Protein AF-A0A536GN31-F1 (afdb_monomer)

Structure (mmCIF, N/CA/C/O backbone):
data_AF-A0A536GN31-F1
#
_entry.id   AF-A0A536GN31-F1
#
loop_
_atom_site.group_PDB
_atom_site.id
_atom_site.type_symbol
_atom_site.label_atom_id
_atom_site.label_alt_id
_atom_site.label_comp_id
_atom_site.label_asym_id
_atom_site.label_entity_id
_atom_site.label_seq_id
_atom_site.pdbx_PDB_ins_code
_atom_site.Cartn_x
_atom_site.Cartn_y
_atom_site.Cartn_z
_atom_site.occupancy
_atom_site.B_iso_or_equiv
_atom_site.auth_seq_id
_atom_site.auth_comp_id
_atom_site.auth_asym_id
_atom_site.auth_atom_id
_atom_site.pdbx_PDB_model_num
ATOM 1 N N . MET A 1 1 ? 31.745 -7.950 6.097 1.00 35.94 1 MET A N 1
ATOM 2 C CA . MET A 1 1 ? 30.593 -7.393 5.361 1.00 35.94 1 MET A CA 1
ATOM 3 C C . MET A 1 1 ? 29.857 -8.594 4.808 1.00 35.94 1 MET A C 1
ATOM 5 O O . MET A 1 1 ? 30.345 -9.204 3.869 1.00 35.94 1 MET A O 1
ATOM 9 N N . ASP A 1 2 ? 28.820 -9.045 5.506 1.00 33.34 2 ASP A N 1
ATOM 10 C CA . ASP A 1 2 ? 28.104 -10.263 5.139 1.00 33.34 2 ASP A CA 1
ATOM 11 C C . ASP A 1 2 ? 27.404 -10.022 3.797 1.00 33.34 2 ASP A C 1
ATOM 13 O O . ASP A 1 2 ? 26.658 -9.052 3.639 1.00 33.34 2 ASP A O 1
ATOM 17 N N . HIS A 1 3 ? 27.718 -10.835 2.792 1.00 41.88 3 HIS A N 1
ATOM 18 C CA . HIS A 1 3 ? 27.104 -10.718 1.478 1.00 41.88 3 HIS A CA 1
ATOM 19 C C . HIS A 1 3 ? 25.672 -11.228 1.609 1.00 41.88 3 HIS A C 1
ATOM 21 O O . HIS A 1 3 ? 25.418 -12.421 1.449 1.00 41.88 3 HIS A O 1
ATOM 27 N N . HIS A 1 4 ? 24.742 -10.327 1.943 1.00 47.09 4 HIS A N 1
ATOM 28 C CA . HIS A 1 4 ? 23.313 -10.608 1.953 1.00 47.09 4 HIS A CA 1
ATOM 29 C C . HIS A 1 4 ? 22.932 -11.219 0.606 1.00 47.09 4 HIS A C 1
ATOM 31 O O . HIS A 1 4 ? 22.846 -10.542 -0.420 1.00 47.09 4 HIS A O 1
ATOM 37 N N . LYS A 1 5 ? 22.768 -12.541 0.610 1.00 41.22 5 LYS A N 1
ATOM 38 C CA . LYS A 1 5 ? 22.371 -13.314 -0.554 1.00 41.22 5 LYS A CA 1
ATOM 39 C C . LYS A 1 5 ? 21.018 -12.778 -1.001 1.00 41.22 5 LYS A C 1
ATOM 41 O O . LYS A 1 5 ? 20.076 -12.762 -0.209 1.00 41.22 5 LYS A O 1
ATOM 46 N N . GLN A 1 6 ? 20.954 -12.303 -2.244 1.00 43.62 6 GLN A N 1
ATOM 47 C CA . GLN A 1 6 ? 19.738 -11.726 -2.804 1.00 43.62 6 GLN A CA 1
ATOM 48 C C . GLN A 1 6 ? 18.563 -12.695 -2.600 1.00 43.62 6 GLN A C 1
ATOM 50 O O . GLN A 1 6 ? 18.689 -13.880 -2.942 1.00 43.62 6 GLN A O 1
ATOM 55 N N . PRO A 1 7 ? 17.428 -12.237 -2.042 1.00 48.56 7 PRO A N 1
ATOM 56 C CA . PRO A 1 7 ? 16.219 -13.036 -2.067 1.00 48.56 7 PRO A CA 1
ATOM 57 C C . PRO A 1 7 ? 15.841 -13.271 -3.530 1.00 48.56 7 PRO A C 1
ATOM 59 O O . PRO A 1 7 ? 15.949 -12.373 -4.365 1.00 48.56 7 PRO A O 1
ATOM 62 N N . LYS A 1 8 ? 15.437 -14.501 -3.857 1.00 45.41 8 LYS A N 1
ATOM 63 C CA . LYS A 1 8 ? 14.994 -14.816 -5.218 1.00 45.41 8 LYS A CA 1
ATOM 64 C C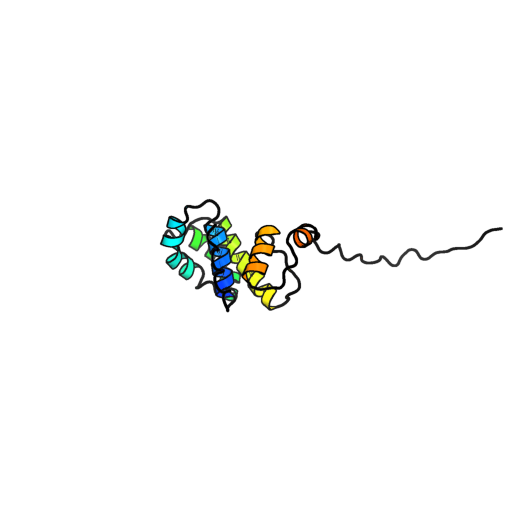 . LYS A 1 8 ? 13.804 -13.910 -5.560 1.00 45.41 8 LYS A C 1
ATOM 66 O O . LYS A 1 8 ? 12.896 -13.819 -4.729 1.00 45.41 8 LYS A O 1
ATOM 71 N N . PRO A 1 9 ? 13.787 -13.275 -6.745 1.00 51.66 9 PRO A N 1
ATOM 72 C CA . PRO A 1 9 ? 12.682 -12.415 -7.135 1.00 51.66 9 PRO A CA 1
ATOM 73 C C . PRO A 1 9 ? 11.367 -13.208 -7.091 1.00 51.66 9 PRO A C 1
ATOM 75 O O . PRO A 1 9 ? 11.343 -14.377 -7.507 1.00 51.66 9 PRO A O 1
ATOM 78 N N . PRO A 1 10 ? 10.276 -12.615 -6.574 1.00 63.25 10 PRO A N 1
ATOM 79 C CA . PRO A 1 10 ? 8.961 -13.226 -6.646 1.00 63.25 10 PRO A CA 1
ATOM 80 C C . PRO A 1 10 ? 8.602 -13.557 -8.093 1.00 63.25 10 PRO A C 1
ATOM 82 O O . PRO A 1 10 ? 8.822 -12.765 -8.997 1.00 63.25 10 PRO A O 1
ATOM 85 N N . ARG A 1 11 ? 8.023 -14.734 -8.328 1.00 57.59 11 ARG A N 1
ATOM 86 C CA . ARG A 1 11 ? 7.637 -15.156 -9.687 1.00 57.59 11 ARG A CA 1
ATOM 87 C C . ARG A 1 11 ? 6.310 -14.552 -10.157 1.00 57.59 11 ARG A C 1
ATOM 89 O O . ARG A 1 11 ? 5.935 -14.752 -11.304 1.00 57.59 11 ARG A O 1
ATOM 96 N N . GLN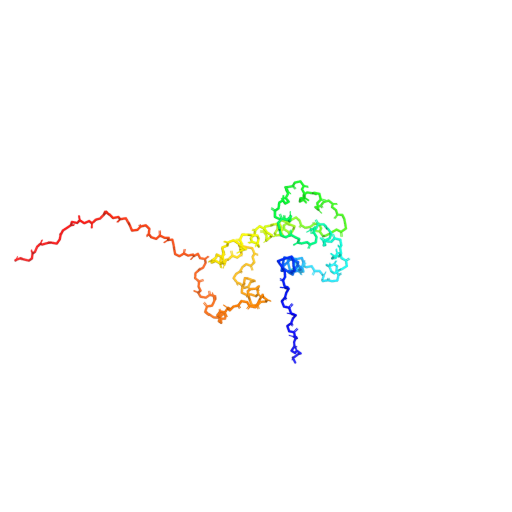 A 1 12 ? 5.578 -13.888 -9.263 1.00 71.12 12 GLN A N 1
ATOM 97 C CA . GLN A 1 12 ? 4.209 -13.424 -9.479 1.00 71.12 12 GLN A CA 1
ATOM 98 C C . GLN A 1 12 ? 4.064 -11.975 -9.010 1.00 71.12 12 GLN A C 1
ATOM 100 O O . GLN A 1 12 ? 4.710 -11.565 -8.042 1.00 71.12 12 GLN A O 1
ATOM 105 N N . LEU A 1 13 ? 3.184 -11.217 -9.672 1.00 76.12 13 LEU A N 1
ATOM 106 C CA . LEU A 1 13 ? 2.942 -9.799 -9.385 1.00 76.12 13 LEU A CA 1
ATOM 107 C C . LEU A 1 13 ? 2.531 -9.545 -7.927 1.00 76.12 13 LEU A C 1
ATOM 109 O O . LEU A 1 13 ? 2.957 -8.549 -7.342 1.00 76.12 13 LEU A O 1
ATOM 113 N N . ALA A 1 14 ? 1.791 -10.477 -7.318 1.00 81.38 14 ALA A N 1
ATOM 114 C CA . ALA A 1 14 ? 1.400 -10.394 -5.915 1.00 81.38 14 ALA A CA 1
ATOM 115 C C . ALA A 1 14 ? 2.607 -10.312 -4.967 1.00 81.38 14 ALA A C 1
ATOM 117 O O . ALA A 1 14 ? 2.667 -9.446 -4.095 1.00 81.38 14 ALA A O 1
ATOM 118 N N . GLY A 1 15 ? 3.640 -11.128 -5.197 1.00 80.62 15 GLY A N 1
ATOM 119 C CA . GLY A 1 15 ? 4.842 -11.105 -4.362 1.00 80.62 15 GLY A CA 1
ATOM 120 C C . GLY A 1 15 ? 5.668 -9.822 -4.521 1.00 80.62 15 GLY A C 1
ATOM 121 O O . GLY A 1 15 ? 6.320 -9.378 -3.571 1.00 80.62 15 GLY A O 1
ATOM 122 N N . TYR A 1 16 ? 5.613 -9.178 -5.691 1.00 81.75 16 TYR A N 1
ATOM 123 C CA . TYR A 1 16 ? 6.217 -7.858 -5.884 1.00 81.75 16 TYR A CA 1
ATOM 124 C C . TYR A 1 16 ? 5.466 -6.773 -5.113 1.00 81.75 16 TYR A C 1
ATOM 126 O O . TYR A 1 16 ? 6.098 -5.964 -4.428 1.00 81.75 16 TYR A O 1
ATOM 134 N N . LEU A 1 17 ? 4.132 -6.772 -5.184 1.00 87.38 17 LEU A N 1
ATOM 135 C CA . LEU A 1 17 ? 3.308 -5.829 -4.431 1.00 87.38 17 LEU A CA 1
ATOM 136 C C . LEU A 1 17 ? 3.490 -6.009 -2.919 1.00 87.38 17 LEU A C 1
ATOM 138 O O . LEU A 1 17 ? 3.660 -5.019 -2.204 1.00 87.38 17 LEU A O 1
ATOM 142 N N . GLU A 1 18 ? 3.539 -7.253 -2.443 1.00 92.69 18 GLU A N 1
ATOM 143 C CA . GLU A 1 18 ? 3.827 -7.579 -1.046 1.00 92.69 18 GLU A CA 1
ATOM 144 C C . GLU A 1 18 ? 5.188 -7.011 -0.606 1.00 92.69 18 GLU A C 1
ATOM 146 O O . GLU A 1 18 ? 5.282 -6.320 0.412 1.00 92.69 18 GLU A O 1
ATOM 151 N N . SER A 1 19 ? 6.237 -7.231 -1.405 1.00 85.75 19 SER A N 1
ATOM 152 C CA . SER A 1 19 ? 7.594 -6.758 -1.103 1.00 85.75 19 SER A CA 1
ATOM 153 C C . SER A 1 19 ? 7.677 -5.230 -1.043 1.00 85.75 19 SER A C 1
ATOM 155 O O . SER A 1 19 ? 8.229 -4.676 -0.090 1.00 85.75 19 SER A O 1
ATOM 157 N N . MET A 1 20 ? 7.078 -4.534 -2.017 1.00 86.12 20 MET A N 1
ATOM 158 C CA . MET A 1 20 ? 7.001 -3.067 -2.015 1.00 86.12 20 MET A CA 1
ATOM 159 C C . MET A 1 20 ? 6.255 -2.551 -0.789 1.00 86.12 20 MET A C 1
ATOM 161 O O . MET A 1 20 ? 6.718 -1.632 -0.111 1.00 86.12 20 MET A O 1
ATOM 165 N N . THR A 1 21 ? 5.120 -3.171 -0.471 1.00 91.50 21 THR A N 1
ATOM 166 C CA . THR A 1 21 ? 4.307 -2.788 0.683 1.00 91.50 21 THR A CA 1
ATOM 167 C C . THR A 1 21 ? 5.094 -2.946 1.977 1.00 91.50 21 THR A C 1
ATOM 169 O O . THR A 1 21 ? 5.056 -2.073 2.844 1.00 91.50 21 THR A O 1
ATOM 172 N N . ARG A 1 22 ? 5.892 -4.008 2.104 1.00 91.25 22 ARG A N 1
ATOM 173 C CA . ARG A 1 22 ? 6.700 -4.251 3.304 1.00 91.25 22 ARG A CA 1
ATOM 174 C C . ARG A 1 22 ? 7.735 -3.151 3.527 1.00 91.25 22 ARG A C 1
ATOM 176 O O . ARG A 1 22 ? 7.919 -2.714 4.665 1.00 91.25 22 ARG A O 1
ATOM 183 N N . VAL A 1 23 ? 8.343 -2.638 2.456 1.00 87.25 23 VAL A N 1
ATOM 184 C CA . VAL A 1 23 ? 9.249 -1.475 2.508 1.00 87.25 23 VAL A CA 1
ATOM 185 C C . VAL A 1 23 ? 8.492 -0.205 2.907 1.00 87.25 23 VAL A C 1
ATOM 187 O O . VAL A 1 23 ? 8.940 0.522 3.795 1.00 87.25 23 VAL A O 1
ATOM 190 N N . VAL A 1 24 ? 7.312 0.034 2.323 1.00 89.69 24 VAL A N 1
ATOM 191 C CA . VAL A 1 24 ? 6.449 1.182 2.663 1.00 89.69 24 VAL A CA 1
ATOM 192 C C . VAL A 1 24 ? 6.065 1.170 4.146 1.00 89.69 24 VAL A C 1
ATOM 194 O O . VAL A 1 24 ? 6.144 2.199 4.817 1.00 89.69 24 VAL A O 1
ATOM 197 N N . PHE A 1 25 ? 5.687 0.021 4.707 1.00 88.69 25 PHE A N 1
ATOM 198 C CA . PHE A 1 25 ? 5.354 -0.065 6.129 1.00 88.69 25 PHE A CA 1
ATOM 199 C C . PHE A 1 25 ? 6.586 0.022 7.028 1.00 88.69 25 PHE A C 1
ATOM 201 O O . PHE A 1 25 ? 6.517 0.702 8.048 1.00 88.69 25 PHE A O 1
ATOM 208 N N . SER A 1 26 ? 7.724 -0.538 6.622 1.00 85.94 26 SER A N 1
ATOM 209 C CA . SER A 1 26 ? 8.965 -0.491 7.408 1.00 85.94 26 SER A CA 1
ATOM 210 C C . SER A 1 26 ? 9.634 0.889 7.439 1.00 85.94 26 SER A C 1
ATOM 212 O O . SER A 1 26 ? 10.438 1.152 8.332 1.00 85.94 26 SER A O 1
ATOM 214 N N . SER A 1 27 ? 9.297 1.805 6.524 1.00 85.62 27 SER A N 1
ATOM 215 C CA . SER A 1 27 ? 9.853 3.164 6.542 1.00 85.62 27 SER A CA 1
ATOM 216 C C . SER A 1 27 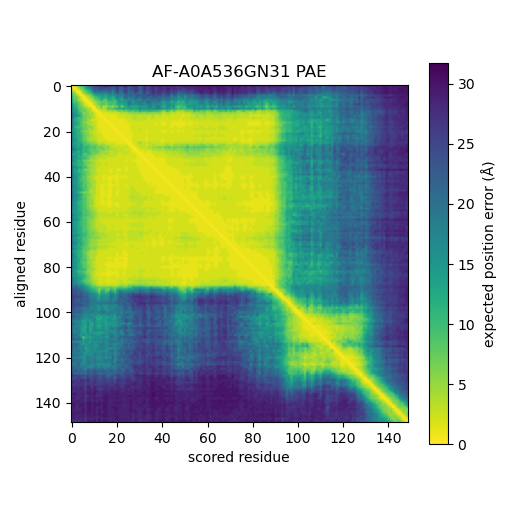? 9.374 3.948 7.774 1.00 85.62 27 SER A C 1
ATOM 218 O O . SER A 1 27 ? 8.200 4.290 7.919 1.00 85.62 27 SER A O 1
ATOM 220 N N . GLY A 1 28 ? 10.278 4.203 8.719 1.00 82.19 28 GLY A N 1
ATOM 221 C CA . GLY A 1 28 ? 9.960 4.955 9.938 1.00 82.19 28 GLY A CA 1
ATOM 222 C C . GLY A 1 28 ? 9.085 4.211 10.958 1.00 82.19 28 GLY A C 1
ATOM 223 O O . GLY A 1 28 ? 8.528 4.857 11.840 1.00 82.19 28 GLY A O 1
ATOM 224 N N . LEU A 1 29 ? 8.953 2.880 10.865 1.00 84.25 29 LEU A N 1
ATOM 225 C CA . LEU A 1 29 ? 8.311 2.046 11.892 1.00 84.25 29 LEU A CA 1
ATOM 226 C C . LEU A 1 29 ? 9.267 0.962 12.397 1.00 84.25 29 LEU A C 1
ATOM 228 O O . LEU A 1 29 ? 10.182 0.534 11.698 1.00 84.25 29 LEU A O 1
ATOM 232 N N . ASN A 1 30 ? 9.031 0.483 13.620 1.00 89.44 30 ASN A N 1
ATOM 233 C CA . ASN A 1 30 ? 9.775 -0.648 14.166 1.00 89.44 30 ASN A CA 1
ATOM 234 C C . ASN A 1 30 ? 9.439 -1.924 13.381 1.00 89.44 30 ASN A C 1
ATOM 236 O O . ASN A 1 30 ? 8.291 -2.374 13.381 1.00 89.44 30 ASN A O 1
ATOM 240 N N . TRP A 1 31 ? 10.454 -2.529 12.763 1.00 86.06 31 TRP A N 1
ATOM 241 C CA . TRP A 1 31 ? 10.313 -3.726 11.934 1.00 86.06 31 TRP A CA 1
ATOM 242 C C . TRP A 1 31 ? 9.600 -4.880 12.656 1.00 86.06 31 TRP A C 1
ATOM 244 O O . TRP A 1 31 ? 8.788 -5.564 12.044 1.00 86.06 31 TRP A O 1
ATOM 254 N N . ARG A 1 32 ? 9.805 -5.059 13.972 1.00 90.19 32 ARG A N 1
ATOM 255 C CA . ARG A 1 32 ? 9.142 -6.128 14.745 1.00 90.19 32 ARG A CA 1
ATOM 256 C C . ARG A 1 32 ? 7.629 -5.952 14.794 1.00 90.19 32 ARG A C 1
ATOM 258 O O . ARG A 1 32 ? 6.896 -6.932 14.748 1.00 90.19 32 ARG A O 1
ATOM 265 N N . VAL A 1 33 ? 7.165 -4.704 14.871 1.00 91.50 33 VAL A N 1
ATOM 266 C CA . VAL A 1 33 ? 5.732 -4.379 14.868 1.00 91.50 33 VAL A CA 1
ATOM 267 C C . VAL A 1 33 ? 5.127 -4.669 13.497 1.00 91.50 33 VAL A C 1
ATOM 269 O O . VAL A 1 33 ? 4.020 -5.198 13.416 1.00 91.50 33 VAL A O 1
ATOM 272 N N . VAL A 1 34 ? 5.862 -4.351 12.427 1.00 89.56 34 VAL A N 1
ATOM 273 C CA . VAL A 1 34 ? 5.441 -4.639 11.050 1.00 89.56 34 VAL A CA 1
ATOM 274 C C . VAL A 1 34 ? 5.328 -6.145 10.827 1.00 89.56 34 VAL A C 1
ATOM 276 O O . VAL A 1 34 ? 4.279 -6.601 10.381 1.00 89.56 34 VAL A O 1
ATOM 279 N N . GLU A 1 35 ? 6.347 -6.920 11.205 1.00 89.75 35 GLU A N 1
ATOM 280 C CA . GLU A 1 35 ? 6.336 -8.382 11.067 1.00 89.75 35 GLU A CA 1
ATOM 281 C C . GLU A 1 35 ? 5.207 -9.032 11.874 1.00 89.75 35 GLU A C 1
ATOM 283 O O . GLU A 1 35 ? 4.486 -9.875 11.345 1.00 89.75 35 GLU A O 1
ATOM 288 N N . ALA A 1 36 ? 4.992 -8.602 13.122 1.00 94.31 36 ALA A N 1
ATOM 289 C CA . ALA A 1 36 ? 3.935 -9.148 13.975 1.00 94.31 36 ALA A CA 1
ATOM 290 C C . ALA A 1 36 ? 2.526 -8.935 13.394 1.00 94.31 36 ALA A C 1
ATOM 292 O O . ALA A 1 36 ? 1.653 -9.785 13.550 1.00 94.31 36 ALA A O 1
ATOM 293 N N . LYS A 1 37 ? 2.301 -7.810 12.704 1.00 95.31 37 LYS A N 1
ATOM 294 C CA . LYS A 1 37 ? 1.021 -7.491 12.052 1.00 95.31 37 LYS A CA 1
ATOM 295 C C . LYS A 1 37 ? 0.928 -8.004 10.614 1.00 95.31 37 LYS A C 1
ATOM 297 O O . LYS A 1 37 ? -0.145 -7.926 10.019 1.00 95.31 37 LYS A O 1
ATOM 302 N N . TRP A 1 38 ? 2.017 -8.522 10.045 1.00 96.06 38 TRP A N 1
ATOM 303 C CA . TRP A 1 38 ? 2.089 -8.864 8.626 1.00 96.06 38 TRP A CA 1
ATOM 304 C C . TRP A 1 38 ? 1.042 -9.885 8.162 1.00 96.06 38 TRP A C 1
ATOM 306 O O . TRP A 1 38 ? 0.470 -9.662 7.097 1.00 96.06 38 TRP A O 1
ATOM 316 N N . PRO A 1 39 ? 0.711 -10.948 8.927 1.00 96.88 39 PRO A N 1
ATOM 317 C CA . PRO A 1 39 ? -0.353 -11.873 8.532 1.00 96.88 39 PRO A CA 1
ATOM 318 C C . PRO A 1 39 ? -1.702 -11.168 8.332 1.00 96.88 39 PRO A C 1
ATOM 320 O O . PRO A 1 39 ? -2.333 -11.329 7.293 1.00 96.88 39 PRO A O 1
ATOM 323 N N . ALA A 1 40 ? -2.085 -10.290 9.265 1.00 97.00 40 ALA A N 1
ATOM 324 C CA . ALA A 1 40 ? -3.319 -9.515 9.156 1.00 97.00 40 ALA A CA 1
ATOM 325 C C . ALA A 1 40 ? -3.268 -8.481 8.020 1.00 97.00 40 ALA A C 1
ATOM 327 O O . ALA A 1 40 ? -4.274 -8.241 7.359 1.00 97.00 40 ALA A O 1
ATOM 328 N N . ILE A 1 41 ? -2.102 -7.871 7.775 1.00 96.56 41 ILE A N 1
ATOM 329 C CA . ILE A 1 41 ? -1.897 -6.958 6.640 1.00 96.56 41 ILE A CA 1
ATOM 330 C C . ILE A 1 41 ? -2.077 -7.710 5.315 1.00 96.56 41 ILE A C 1
ATOM 332 O O . ILE A 1 41 ? -2.753 -7.204 4.425 1.00 96.56 41 ILE A O 1
ATOM 336 N N . ARG A 1 42 ? -1.525 -8.922 5.189 1.00 96.69 42 ARG A N 1
ATOM 337 C CA . ARG A 1 42 ? -1.674 -9.751 3.987 1.00 96.69 42 ARG A CA 1
ATOM 338 C C . ARG A 1 42 ? -3.141 -10.067 3.699 1.00 96.69 42 ARG A C 1
ATOM 340 O O . ARG A 1 42 ? -3.596 -9.843 2.582 1.00 96.69 42 ARG A O 1
ATOM 347 N N . GLU A 1 43 ? -3.894 -10.491 4.713 1.00 96.62 43 GLU A N 1
ATOM 348 C CA . GLU A 1 43 ? -5.338 -10.729 4.585 1.00 96.62 43 GLU A CA 1
ATOM 349 C C . GLU A 1 43 ? -6.101 -9.448 4.209 1.00 96.62 43 GLU A C 1
ATOM 351 O O . GLU A 1 43 ? -6.943 -9.450 3.309 1.00 96.62 43 GLU A O 1
ATOM 356 N N . ALA A 1 44 ? -5.786 -8.329 4.868 1.00 96.75 44 ALA A N 1
ATOM 357 C CA . ALA A 1 44 ? -6.416 -7.034 4.626 1.00 96.75 44 ALA A CA 1
ATOM 358 C C . ALA A 1 44 ? -6.216 -6.524 3.190 1.00 96.75 44 ALA A C 1
ATOM 360 O O . ALA A 1 44 ? -7.125 -5.909 2.629 1.00 96.75 44 ALA A O 1
ATOM 361 N N . PHE A 1 45 ? -5.055 -6.812 2.598 1.00 97.19 45 PHE A N 1
ATOM 362 C CA . PHE A 1 45 ? -4.725 -6.516 1.204 1.00 97.19 45 PHE A CA 1
ATOM 363 C C . PHE A 1 45 ? -4.966 -7.701 0.265 1.00 97.19 45 PHE A C 1
ATOM 365 O O . PHE A 1 45 ? -4.397 -7.737 -0.822 1.00 97.19 45 PHE A O 1
ATOM 37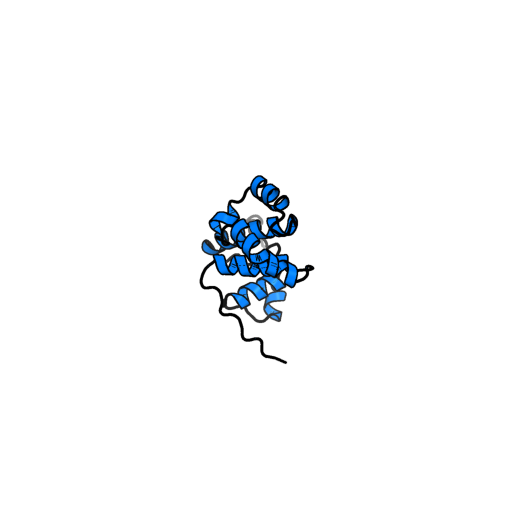2 N N . LEU A 1 46 ? -5.845 -8.639 0.632 1.00 96.38 46 LEU A N 1
ATOM 373 C CA . LEU A 1 46 ? -6.353 -9.661 -0.284 1.00 96.38 46 LEU A CA 1
ATOM 374 C C . LEU A 1 46 ? -5.236 -10.520 -0.904 1.00 96.38 46 LEU A C 1
ATOM 376 O O . LEU A 1 46 ? -5.233 -10.748 -2.116 1.00 96.38 46 LEU A O 1
ATOM 380 N N . ASP A 1 47 ? -4.277 -10.930 -0.069 1.00 95.31 47 ASP A N 1
ATOM 381 C CA . ASP A 1 47 ? -3.059 -11.662 -0.449 1.00 95.31 47 ASP A CA 1
ATOM 382 C C . ASP A 1 47 ? -2.173 -10.917 -1.457 1.00 95.31 47 ASP A C 1
ATOM 384 O O . ASP A 1 47 ? -1.355 -11.510 -2.154 1.00 95.31 47 ASP A O 1
ATOM 388 N N . PHE A 1 48 ? -2.314 -9.591 -1.506 1.00 94.88 48 PHE A N 1
ATOM 389 C CA . PHE A 1 48 ? -1.617 -8.703 -2.430 1.00 94.88 48 PHE A CA 1
ATOM 390 C C . PHE A 1 48 ? -1.890 -8.988 -3.909 1.00 94.88 48 PHE A C 1
ATOM 392 O O . PHE A 1 48 ? -1.091 -8.608 -4.759 1.00 94.88 48 PHE A O 1
ATOM 399 N N . GLU A 1 49 ? -3.042 -9.575 -4.240 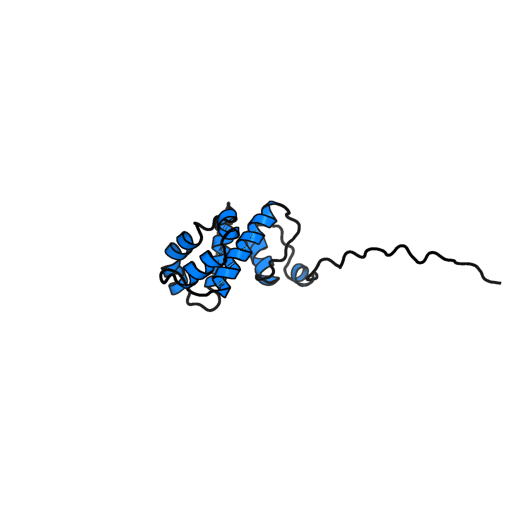1.00 93.94 49 GLU A N 1
ATOM 400 C CA . GLU A 1 49 ? -3.490 -9.719 -5.627 1.00 93.94 49 GLU A CA 1
ATOM 401 C C . GLU A 1 49 ? -3.683 -8.334 -6.279 1.00 93.94 49 GLU A C 1
ATOM 403 O O . GLU A 1 49 ? -4.641 -7.625 -5.932 1.00 93.94 49 GLU A O 1
ATOM 408 N N . PRO A 1 50 ? -2.806 -7.903 -7.211 1.00 89.69 50 PRO A N 1
ATOM 409 C CA . PRO A 1 50 ? -2.732 -6.505 -7.636 1.00 89.69 50 PRO A CA 1
ATOM 410 C C . PRO A 1 50 ? -4.032 -5.985 -8.235 1.00 89.69 50 PRO A C 1
ATOM 412 O O . PRO A 1 50 ? -4.453 -4.875 -7.928 1.00 89.69 50 PRO A O 1
ATOM 415 N N . GLU A 1 51 ? -4.722 -6.793 -9.035 1.00 91.62 51 GLU A N 1
ATOM 416 C CA . GLU A 1 51 ? -6.005 -6.451 -9.639 1.00 91.62 51 GLU A CA 1
ATOM 417 C C . GLU A 1 51 ? -7.076 -6.195 -8.580 1.00 91.62 51 GLU A C 1
ATOM 419 O O . GLU A 1 51 ? -7.917 -5.311 -8.751 1.00 91.62 51 GLU A O 1
ATOM 424 N N . ARG A 1 52 ? -7.068 -6.969 -7.490 1.00 96.38 52 ARG A N 1
ATOM 425 C CA . ARG A 1 52 ? -8.032 -6.825 -6.393 1.00 96.38 52 ARG A CA 1
ATOM 426 C C . ARG A 1 52 ? -7.704 -5.595 -5.559 1.00 96.38 52 ARG A C 1
ATOM 428 O O . ARG A 1 52 ? -8.592 -4.781 -5.320 1.00 96.38 52 ARG A O 1
ATOM 435 N N . VAL A 1 53 ? -6.435 -5.424 -5.193 1.00 96.62 53 VAL A N 1
ATOM 436 C CA . VAL A 1 53 ? -5.967 -4.275 -4.406 1.00 96.62 53 VAL A CA 1
ATOM 437 C C . VAL A 1 53 ? -6.149 -2.964 -5.178 1.00 96.62 53 VAL A C 1
ATOM 439 O O . VAL A 1 53 ? -6.613 -1.975 -4.619 1.00 96.62 53 VAL A O 1
ATOM 442 N N . ALA A 1 54 ? -5.894 -2.954 -6.487 1.00 94.94 54 ALA A N 1
ATOM 443 C CA . ALA A 1 54 ? -6.076 -1.783 -7.346 1.00 94.94 54 ALA A CA 1
ATOM 444 C C . ALA A 1 54 ? -7.534 -1.293 -7.422 1.00 94.94 54 ALA A C 1
ATOM 446 O O . ALA A 1 54 ? -7.771 -0.122 -7.734 1.00 94.94 54 ALA A O 1
ATOM 447 N N . ARG A 1 55 ? -8.506 -2.176 -7.155 1.00 96.81 55 ARG A N 1
ATOM 448 C CA . ARG A 1 55 ? -9.944 -1.867 -7.146 1.00 96.81 55 ARG A CA 1
ATOM 449 C C . ARG A 1 55 ? -10.468 -1.397 -5.790 1.00 96.81 55 ARG A C 1
ATOM 451 O O . ARG A 1 55 ? -11.644 -1.051 -5.714 1.00 96.81 55 ARG A O 1
ATOM 458 N N . MET A 1 56 ? -9.637 -1.370 -4.749 1.00 97.69 56 MET A N 1
ATOM 459 C CA . MET A 1 56 ? -10.058 -0.890 -3.434 1.00 97.69 56 MET A CA 1
ATOM 460 C C . MET A 1 56 ? -10.545 0.559 -3.512 1.00 97.69 56 MET A C 1
ATOM 462 O O . MET A 1 56 ? -9.912 1.429 -4.121 1.00 97.69 56 MET A O 1
ATOM 466 N N . SER A 1 57 ? -11.703 0.789 -2.907 1.00 97.00 57 SER A N 1
ATOM 467 C CA . SER A 1 57 ? -12.384 2.077 -2.855 1.00 97.00 57 SER A CA 1
ATOM 468 C C . SER A 1 57 ? -11.909 2.921 -1.667 1.00 97.00 57 SER A C 1
ATOM 470 O O . SER A 1 57 ? -11.197 2.438 -0.788 1.00 97.00 57 SER A O 1
ATOM 472 N N . ALA A 1 58 ? -12.351 4.179 -1.599 1.00 95.50 58 ALA A N 1
ATOM 473 C CA . ALA A 1 58 ? -12.142 5.011 -0.411 1.00 95.50 58 ALA A CA 1
ATOM 474 C C . ALA A 1 58 ? -12.739 4.363 0.854 1.00 95.50 58 ALA A C 1
ATOM 476 O O . ALA A 1 58 ? -12.097 4.349 1.897 1.00 95.50 58 ALA A O 1
ATOM 477 N N . SER A 1 59 ? -13.905 3.716 0.736 1.00 97.12 59 SER A N 1
ATOM 478 C CA . SER A 1 59 ? -14.534 3.011 1.859 1.00 97.12 59 SER A CA 1
ATOM 479 C C . SER A 1 59 ? -13.705 1.816 2.344 1.00 97.12 59 SER A C 1
ATOM 481 O O . SER A 1 59 ? -13.649 1.552 3.545 1.00 97.12 59 SER A O 1
ATOM 483 N N . ASP A 1 60 ? -13.007 1.118 1.442 1.00 97.38 60 ASP A N 1
ATOM 484 C CA . ASP A 1 60 ? -12.080 0.052 1.835 1.00 97.38 60 ASP A CA 1
ATOM 485 C C . ASP A 1 60 ? -10.879 0.603 2.605 1.00 97.38 60 ASP A C 1
ATOM 487 O O . ASP A 1 60 ? -10.447 -0.001 3.586 1.00 97.38 60 ASP A O 1
ATOM 491 N N . ILE A 1 61 ? -10.360 1.758 2.181 1.00 96.62 61 ILE A N 1
ATOM 492 C CA . ILE A 1 61 ? -9.254 2.446 2.854 1.00 96.62 61 ILE A CA 1
ATOM 493 C C . ILE A 1 61 ? -9.689 2.887 4.254 1.00 96.62 61 ILE A C 1
ATOM 495 O O . ILE A 1 61 ? -8.978 2.597 5.215 1.00 96.62 61 ILE A O 1
ATOM 499 N N . ASP A 1 62 ? -10.874 3.484 4.393 1.00 96.69 62 ASP A N 1
ATOM 500 C CA . ASP A 1 62 ? -11.438 3.887 5.688 1.00 96.69 62 ASP A CA 1
ATOM 501 C C . ASP A 1 62 ? -11.649 2.683 6.614 1.00 96.69 62 ASP A C 1
ATOM 503 O O . ASP A 1 62 ? -11.293 2.716 7.796 1.00 96.69 62 ASP A O 1
ATOM 507 N N . ARG A 1 63 ? -12.157 1.569 6.072 1.00 96.88 63 ARG A N 1
ATOM 508 C CA . ARG A 1 63 ? -12.309 0.313 6.818 1.00 96.88 63 ARG A CA 1
ATOM 509 C C . ARG A 1 63 ? -10.964 -0.196 7.335 1.00 96.88 63 ARG A C 1
ATOM 511 O O . ARG A 1 63 ? -10.873 -0.590 8.497 1.00 96.88 63 ARG A O 1
ATOM 518 N N . LEU A 1 64 ? -9.917 -0.173 6.509 1.00 96.44 64 LEU A N 1
ATOM 519 C CA . LEU A 1 64 ? -8.569 -0.564 6.935 1.00 96.44 64 LEU A CA 1
ATOM 520 C C . LEU A 1 64 ? -7.955 0.422 7.930 1.00 96.44 64 LEU A C 1
ATOM 522 O O . LEU A 1 64 ? -7.246 0.006 8.845 1.00 96.44 64 LEU A O 1
ATOM 526 N N . ALA A 1 65 ? -8.248 1.713 7.795 1.00 95.94 65 ALA A N 1
ATOM 527 C CA . ALA A 1 65 ? -7.830 2.731 8.749 1.00 95.94 65 ALA A CA 1
ATOM 528 C C . ALA A 1 65 ? -8.466 2.521 10.134 1.00 95.94 65 ALA A C 1
ATOM 530 O O . ALA A 1 65 ? -7.862 2.888 11.141 1.00 95.94 65 ALA A O 1
ATOM 531 N N . GLY A 1 66 ? -9.648 1.899 10.198 1.00 96.12 66 GLY A N 1
ATOM 532 C CA . GLY A 1 66 ? -10.310 1.494 11.440 1.00 96.12 66 GLY A CA 1
ATOM 533 C C . GLY A 1 66 ? -9.851 0.146 12.012 1.00 96.12 66 GLY A C 1
ATOM 534 O O 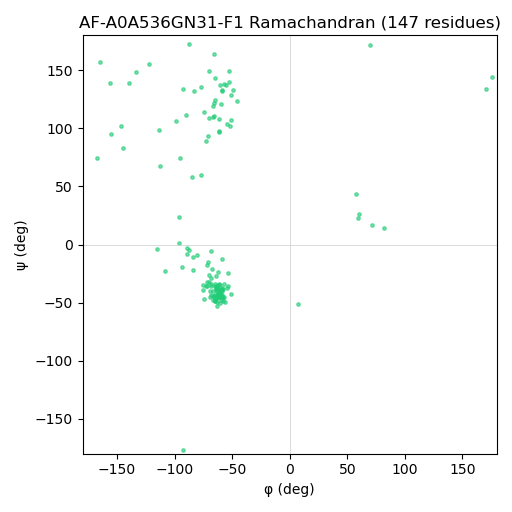. GLY A 1 66 ? -9.988 -0.076 13.216 1.00 96.12 66 GLY A O 1
ATOM 535 N N . ASP A 1 67 ? -9.281 -0.746 11.198 1.00 96.38 67 ASP A N 1
ATOM 536 C CA . ASP A 1 67 ? -8.926 -2.108 11.614 1.00 96.38 67 ASP A CA 1
ATOM 537 C C . ASP A 1 67 ? -7.677 -2.118 12.521 1.00 96.38 67 ASP A C 1
ATOM 539 O O . ASP A 1 67 ? -6.557 -1.793 12.120 1.00 96.38 67 ASP A O 1
ATOM 543 N N . SER A 1 68 ? -7.858 -2.511 13.783 1.00 95.62 68 SER A N 1
ATOM 544 C CA . SER A 1 68 ? -6.781 -2.564 14.779 1.00 95.62 68 SER A CA 1
ATOM 545 C C . SER A 1 68 ? -5.775 -3.691 14.532 1.00 95.62 68 SER A C 1
ATOM 547 O O . SER A 1 68 ? -4.671 -3.656 15.091 1.00 95.62 68 SER A O 1
ATOM 549 N N . ARG A 1 69 ? -6.109 -4.673 13.686 1.00 95.75 69 ARG A N 1
ATOM 550 C CA . ARG A 1 69 ? -5.222 -5.789 13.335 1.00 95.75 69 ARG A CA 1
ATOM 551 C C . ARG A 1 69 ? -4.083 -5.320 12.430 1.00 95.75 69 ARG A C 1
ATOM 553 O O . ARG A 1 69 ? -2.954 -5.777 12.606 1.00 95.75 69 ARG A O 1
ATOM 560 N N . VAL A 1 70 ? -4.318 -4.321 11.576 1.00 95.56 70 VAL A N 1
ATOM 561 C CA . VAL A 1 70 ? -3.302 -3.739 10.680 1.00 95.56 70 VAL A CA 1
ATOM 562 C C . VAL A 1 70 ? -2.599 -2.524 11.299 1.00 95.56 70 VAL A C 1
ATOM 564 O O . VAL A 1 70 ? -2.789 -2.185 12.473 1.00 95.56 70 VAL A O 1
ATOM 567 N N . ILE A 1 71 ? -1.709 -1.893 10.531 1.00 93.75 71 ILE A N 1
ATOM 568 C CA . ILE A 1 71 ? -1.103 -0.604 10.873 1.00 93.75 71 ILE A CA 1
ATOM 569 C C . ILE A 1 71 ? -1.988 0.498 10.283 1.00 93.75 71 ILE A C 1
ATOM 571 O O . ILE A 1 71 ? -2.042 0.668 9.068 1.00 93.75 71 ILE A O 1
ATOM 575 N N . ARG A 1 72 ? -2.652 1.266 11.154 1.00 95.88 72 ARG A N 1
ATOM 576 C CA . ARG A 1 72 ? -3.619 2.325 10.809 1.00 95.88 72 ARG A CA 1
ATOM 577 C C . ARG A 1 72 ? -2.934 3.611 10.325 1.00 95.88 72 ARG A C 1
ATOM 579 O O . ARG A 1 72 ? -3.041 4.664 10.946 1.00 95.88 72 ARG A O 1
ATOM 586 N N . ASN A 1 73 ? -2.161 3.507 9.248 1.00 95.00 73 ASN A N 1
ATOM 587 C CA . ASN A 1 73 ? -1.486 4.631 8.604 1.00 95.00 73 ASN A CA 1
ATOM 588 C C . ASN A 1 73 ? -2.087 4.838 7.209 1.00 95.00 73 ASN A C 1
ATOM 590 O O . ASN A 1 73 ? -1.718 4.137 6.267 1.00 95.00 73 ASN A O 1
ATOM 594 N N . VAL A 1 74 ? -3.016 5.791 7.101 1.00 95.81 74 VAL A N 1
ATOM 595 C CA . VAL A 1 74 ? -3.779 6.056 5.869 1.00 95.81 74 VAL A CA 1
ATOM 596 C C . VAL A 1 74 ? -2.867 6.339 4.668 1.00 95.81 74 VAL A C 1
ATOM 598 O O . VAL A 1 74 ? -3.003 5.616 3.682 1.00 95.81 74 VAL A O 1
ATOM 601 N N . PRO A 1 75 ? -1.861 7.239 4.745 1.00 95.38 75 PRO A N 1
ATOM 602 C CA . PRO A 1 75 ? -0.947 7.466 3.622 1.00 95.38 75 PRO A CA 1
ATOM 603 C C . PRO A 1 75 ? -0.258 6.196 3.099 1.00 95.38 75 PRO A C 1
ATOM 605 O O . PRO A 1 75 ? -0.064 6.037 1.895 1.00 95.38 75 PRO A O 1
ATOM 608 N N . LYS A 1 76 ? 0.111 5.262 3.985 1.00 93.75 76 LYS A N 1
ATOM 609 C CA . LYS A 1 76 ? 0.754 3.995 3.592 1.00 93.75 76 LYS A CA 1
ATOM 610 C C . LYS A 1 76 ? -0.229 2.991 2.986 1.00 93.75 76 LYS A C 1
ATOM 612 O O . LYS A 1 76 ? 0.139 2.251 2.071 1.00 93.75 76 LYS A O 1
ATOM 617 N N . ILE A 1 77 ? -1.470 2.976 3.471 1.00 96.12 77 ILE A N 1
ATOM 618 C CA . ILE A 1 77 ? -2.554 2.170 2.896 1.00 96.12 77 ILE A CA 1
ATOM 619 C C . ILE A 1 77 ? -2.866 2.670 1.479 1.00 96.12 77 ILE A C 1
ATOM 621 O O . ILE A 1 77 ? -2.857 1.882 0.534 1.00 96.12 77 ILE A O 1
ATOM 625 N N . GLU A 1 78 ? -3.039 3.980 1.307 1.00 95.81 78 GLU A N 1
ATOM 626 C CA . GLU A 1 78 ? -3.257 4.616 0.003 1.00 95.81 78 GLU A CA 1
ATOM 627 C C . GLU A 1 78 ? -2.103 4.351 -0.967 1.00 95.81 78 GLU A C 1
ATOM 629 O O . GLU A 1 78 ? -2.333 3.973 -2.119 1.00 95.81 78 GLU A O 1
ATOM 634 N N . ALA A 1 79 ? -0.857 4.483 -0.498 1.00 93.00 79 ALA A N 1
ATOM 635 C CA . ALA A 1 79 ? 0.325 4.187 -1.301 1.00 93.00 79 ALA A CA 1
ATOM 636 C C . ALA A 1 79 ? 0.330 2.735 -1.801 1.00 93.00 79 ALA A C 1
ATOM 638 O O . ALA A 1 79 ? 0.687 2.482 -2.948 1.00 93.00 79 ALA A O 1
ATOM 639 N N . THR A 1 80 ? -0.114 1.786 -0.975 1.00 95.12 80 THR A N 1
ATOM 640 C CA . THR A 1 80 ? -0.224 0.370 -1.359 1.00 95.12 80 THR A CA 1
ATOM 641 C C . THR A 1 80 ? -1.258 0.169 -2.469 1.00 95.12 80 THR A C 1
ATOM 643 O O . THR A 1 80 ? -0.960 -0.472 -3.479 1.00 95.12 80 THR A O 1
ATOM 646 N N . VAL A 1 81 ? -2.445 0.773 -2.335 1.00 96.06 81 VAL A N 1
ATOM 647 C CA . VAL A 1 81 ? -3.508 0.718 -3.357 1.00 96.06 81 VAL A CA 1
ATOM 648 C C . VAL A 1 81 ? -3.044 1.336 -4.673 1.00 96.06 81 VAL A C 1
ATOM 650 O O . VAL A 1 81 ? -3.302 0.800 -5.753 1.00 96.06 81 VAL A O 1
ATOM 653 N N . LEU A 1 82 ? -2.331 2.458 -4.605 1.00 92.50 82 LEU A N 1
ATOM 654 C CA . LEU A 1 82 ? -1.801 3.096 -5.797 1.00 92.50 82 LEU A CA 1
ATOM 655 C C . LEU A 1 82 ? -0.695 2.267 -6.457 1.00 92.50 82 LEU A C 1
ATOM 657 O O . LEU A 1 82 ? -0.719 2.094 -7.672 1.00 92.50 82 LEU A O 1
ATOM 661 N N . ASN A 1 83 ? 0.229 1.706 -5.677 1.00 89.31 83 ASN A N 1
ATOM 662 C CA . ASN A 1 83 ? 1.260 0.814 -6.203 1.00 89.31 83 ASN A CA 1
ATOM 663 C C . ASN A 1 83 ? 0.635 -0.396 -6.908 1.00 89.31 83 ASN A C 1
ATOM 665 O O . ASN A 1 83 ? 1.114 -0.791 -7.966 1.00 89.31 83 ASN A O 1
ATOM 669 N N . ALA A 1 84 ? -0.472 -0.939 -6.393 1.00 91.56 84 ALA A N 1
ATOM 670 C CA . ALA A 1 84 ? -1.204 -2.010 -7.064 1.00 91.56 84 ALA A CA 1
ATOM 671 C C . ALA A 1 84 ? -1.751 -1.578 -8.435 1.00 91.56 84 ALA A C 1
ATOM 673 O O . ALA A 1 84 ? -1.632 -2.325 -9.405 1.00 91.56 84 ALA A O 1
ATOM 674 N N . LYS A 1 85 ? -2.294 -0.356 -8.551 1.00 89.75 85 LYS A N 1
ATOM 675 C CA . LYS A 1 85 ? -2.747 0.202 -9.841 1.00 89.75 85 LYS A CA 1
ATOM 676 C C . LYS A 1 85 ? -1.598 0.302 -10.844 1.00 89.75 85 LYS A C 1
ATOM 678 O O . LYS A 1 85 ? -1.784 -0.050 -12.007 1.00 89.75 85 LYS A O 1
ATOM 683 N N . GLU A 1 86 ? -0.422 0.730 -10.391 1.00 85.19 86 GLU A N 1
ATOM 684 C CA . GLU A 1 86 ? 0.778 0.791 -11.231 1.00 85.19 86 GLU A CA 1
ATOM 685 C C . GLU A 1 86 ? 1.246 -0.612 -11.645 1.00 85.19 86 GLU A C 1
ATOM 687 O O . GLU A 1 86 ? 1.494 -0.840 -12.823 1.00 85.19 86 GLU A O 1
ATOM 692 N N . VAL A 1 87 ? 1.281 -1.588 -10.730 1.00 82.50 87 VAL A N 1
ATOM 693 C CA . VAL A 1 87 ? 1.636 -2.989 -11.045 1.00 82.50 87 VAL A CA 1
ATOM 694 C C . VAL A 1 87 ? 0.714 -3.578 -12.118 1.00 82.50 87 VAL A C 1
ATOM 696 O O . VAL A 1 87 ? 1.193 -4.169 -13.086 1.00 82.50 87 VAL A O 1
ATOM 699 N N . VAL A 1 88 ? -0.599 -3.362 -11.999 1.00 81.62 88 VAL A N 1
ATOM 700 C CA . VAL A 1 88 ? -1.585 -3.808 -13.000 1.00 81.62 88 VAL A CA 1
ATOM 701 C C . VAL A 1 88 ? -1.392 -3.091 -14.342 1.00 81.62 88 VAL A C 1
ATOM 703 O O . VAL A 1 88 ? -1.599 -3.686 -15.401 1.00 81.62 88 VAL A O 1
ATOM 706 N N . ALA A 1 89 ? -1.006 -1.812 -14.326 1.00 72.94 89 ALA A N 1
ATOM 707 C CA . ALA A 1 89 ? -0.736 -1.041 -15.540 1.00 72.94 89 ALA A CA 1
ATOM 708 C C . ALA A 1 89 ? 0.568 -1.473 -16.237 1.00 72.94 89 ALA A C 1
ATOM 710 O O . ALA A 1 89 ? 0.615 -1.522 -17.468 1.00 72.94 89 ALA A O 1
ATOM 711 N N . ILE A 1 90 ? 1.599 -1.841 -15.470 1.00 61.94 90 ILE A N 1
ATOM 712 C CA . ILE A 1 90 ? 2.891 -2.332 -15.977 1.00 61.94 90 ILE A CA 1
ATOM 713 C C . ILE A 1 90 ? 2.713 -3.637 -16.751 1.00 61.94 90 ILE A C 1
ATOM 715 O O . ILE A 1 90 ? 3.272 -3.773 -17.838 1.00 61.94 90 ILE A O 1
ATOM 719 N N . GLY A 1 91 ? 1.857 -4.549 -16.271 1.00 56.41 91 GLY A N 1
ATOM 720 C CA . GLY A 1 91 ? 1.508 -5.779 -16.995 1.00 56.41 91 GLY A CA 1
ATOM 721 C C . GLY A 1 91 ? 0.897 -5.547 -18.387 1.00 56.41 91 GLY A C 1
ATOM 722 O O . GLY A 1 91 ? 0.795 -6.485 -19.172 1.00 56.41 91 GLY A O 1
ATOM 723 N N . LYS A 1 92 ? 0.506 -4.304 -18.712 1.00 48.31 92 LYS A N 1
ATOM 724 C CA . LYS A 1 92 ? -0.093 -3.910 -19.996 1.00 48.31 92 LYS A CA 1
ATOM 725 C C . LYS A 1 92 ? 0.833 -3.070 -20.888 1.00 48.31 92 LYS A C 1
ATOM 727 O O . LYS A 1 92 ? 0.613 -3.042 -22.094 1.00 48.31 92 LYS A O 1
ATOM 732 N N . THR A 1 93 ? 1.840 -2.395 -20.325 1.00 36.94 93 THR A N 1
ATOM 733 C CA . THR A 1 93 ? 2.747 -1.478 -21.054 1.00 36.94 93 THR A CA 1
ATOM 734 C C . THR A 1 93 ? 4.094 -1.371 -20.322 1.00 36.94 93 THR A C 1
ATOM 736 O O . THR A 1 93 ? 4.214 -0.588 -19.375 1.00 36.94 93 THR A O 1
ATOM 739 N N . PRO A 1 94 ? 5.108 -2.160 -20.721 1.00 43.97 94 PRO A N 1
ATOM 740 C CA . PRO A 1 94 ? 6.396 -2.237 -20.030 1.00 43.97 94 PRO A CA 1
ATOM 741 C C . PRO A 1 94 ? 7.267 -0.978 -20.122 1.00 43.97 94 PRO A C 1
ATOM 743 O O . PRO A 1 94 ? 8.324 -0.944 -19.529 1.00 43.97 94 PRO A O 1
ATOM 746 N N . ASP A 1 95 ? 6.906 0.056 -20.874 1.00 42.03 95 ASP A N 1
ATOM 747 C CA . ASP A 1 95 ? 7.787 1.176 -21.234 1.00 42.03 95 ASP A CA 1
ATOM 748 C C . ASP A 1 95 ? 7.661 2.420 -20.324 1.00 42.03 95 ASP A C 1
ATOM 750 O O . ASP A 1 95 ? 8.368 3.415 -20.515 1.00 42.03 95 ASP A O 1
ATOM 754 N N . ARG A 1 96 ? 6.804 2.387 -19.291 1.00 47.09 96 ARG A N 1
ATOM 755 C CA . ARG A 1 96 ? 6.446 3.568 -18.477 1.00 47.09 96 ARG A CA 1
ATOM 756 C C . ARG A 1 96 ? 6.945 3.489 -17.022 1.00 47.09 96 ARG A C 1
ATOM 758 O O . ARG A 1 96 ? 6.173 3.418 -16.076 1.00 47.09 96 ARG A O 1
ATOM 765 N N . PHE A 1 97 ? 8.262 3.540 -16.834 1.00 53.50 97 PHE A N 1
ATOM 766 C CA . PHE A 1 97 ? 8.936 3.264 -15.553 1.00 53.50 97 PHE A CA 1
ATOM 767 C C . PHE A 1 97 ? 9.269 4.483 -14.672 1.00 53.50 97 PHE A C 1
ATOM 769 O O . PHE A 1 97 ? 10.443 4.819 -14.534 1.00 53.50 97 PHE A O 1
ATOM 776 N N . ARG A 1 98 ? 8.295 5.114 -14.003 1.00 53.38 98 ARG A N 1
ATOM 777 C CA . ARG A 1 98 ? 8.583 5.928 -12.795 1.00 53.38 98 ARG A CA 1
ATOM 778 C C . ARG A 1 98 ? 7.431 5.847 -11.798 1.00 53.38 98 ARG A C 1
ATOM 780 O O . ARG A 1 98 ? 6.420 6.528 -11.962 1.00 53.38 98 ARG A O 1
ATOM 787 N N . PHE A 1 99 ? 7.596 5.035 -10.752 1.00 57.53 99 PHE A N 1
ATOM 788 C CA . PHE A 1 99 ? 6.635 4.962 -9.653 1.00 57.53 99 PHE A CA 1
ATOM 789 C C . PHE A 1 99 ? 6.630 6.299 -8.905 1.00 57.53 99 PHE A C 1
ATOM 791 O O . PHE A 1 99 ? 7.593 6.651 -8.219 1.00 57.53 99 PHE A O 1
ATOM 798 N N . ARG A 1 100 ? 5.530 7.049 -9.025 1.00 47.84 100 ARG A N 1
ATOM 799 C CA . ARG A 1 100 ? 5.390 8.423 -8.508 1.00 47.84 100 ARG A CA 1
ATOM 800 C C . ARG A 1 100 ? 5.713 8.576 -7.012 1.00 47.84 100 ARG A C 1
ATOM 802 O O . ARG A 1 100 ? 6.101 9.664 -6.604 1.00 47.84 100 ARG A O 1
ATOM 809 N N . TYR A 1 101 ? 5.591 7.510 -6.222 1.00 50.06 101 TYR A N 1
ATOM 810 C CA . TYR A 1 101 ? 5.764 7.531 -4.761 1.00 50.06 101 TYR A CA 1
ATOM 811 C C . TYR A 1 101 ? 6.949 6.701 -4.261 1.00 50.06 101 TYR A C 1
ATOM 813 O O . TYR A 1 101 ? 7.250 6.713 -3.072 1.00 50.06 101 TYR A O 1
ATOM 821 N N . LEU A 1 102 ? 7.635 5.996 -5.162 1.00 59.19 102 LEU A N 1
ATOM 822 C CA . LEU A 1 102 ? 8.805 5.182 -4.832 1.00 59.19 102 LEU A CA 1
ATOM 823 C C . LEU A 1 102 ? 10.117 5.970 -5.023 1.00 59.19 102 LEU A C 1
ATOM 825 O O . LEU A 1 102 ? 11.155 5.606 -4.474 1.00 59.19 102 LEU A O 1
ATOM 829 N N . GLY A 1 103 ? 10.065 7.064 -5.795 1.00 61.03 103 GLY A N 1
ATOM 830 C CA . GLY A 1 103 ? 11.229 7.867 -6.172 1.00 61.03 103 GLY A CA 1
ATOM 831 C C . GLY A 1 103 ? 12.163 7.135 -7.143 1.00 61.03 103 GLY A C 1
ATOM 832 O O . GLY A 1 103 ? 12.003 5.941 -7.407 1.00 61.03 103 GLY A O 1
ATOM 833 N N . ASP A 1 104 ? 13.159 7.839 -7.685 1.00 61.91 104 ASP A N 1
ATOM 834 C CA . ASP A 1 104 ? 14.114 7.245 -8.638 1.00 61.91 104 ASP A CA 1
ATOM 835 C C . ASP A 1 104 ? 14.957 6.143 -7.986 1.00 61.91 104 ASP A C 1
ATOM 837 O O . ASP A 1 104 ? 15.187 5.100 -8.597 1.00 61.91 104 ASP A O 1
ATOM 841 N N . HIS A 1 105 ? 15.335 6.336 -6.718 1.00 61.88 105 HIS A N 1
ATOM 842 C CA . HIS A 1 105 ? 16.084 5.353 -5.938 1.00 61.88 105 HIS A CA 1
ATOM 843 C C . HIS A 1 105 ? 15.266 4.096 -5.652 1.00 61.88 105 HIS A C 1
ATOM 845 O O . HIS A 1 105 ? 15.733 2.987 -5.891 1.00 61.88 105 HIS A O 1
ATOM 851 N N . GLY A 1 106 ? 14.021 4.238 -5.196 1.00 64.31 106 GLY A N 1
ATOM 852 C CA . GLY A 1 106 ? 13.186 3.071 -4.954 1.00 64.31 106 GLY A CA 1
ATOM 853 C C . GLY A 1 106 ? 12.757 2.374 -6.255 1.00 64.31 106 GLY A C 1
ATOM 854 O O . GLY A 1 106 ? 12.668 1.152 -6.271 1.00 64.31 106 GLY A O 1
ATOM 855 N N . THR A 1 107 ? 12.565 3.109 -7.360 1.00 66.56 107 THR A N 1
ATOM 856 C CA . THR A 1 107 ? 12.292 2.522 -8.690 1.00 66.56 107 THR A CA 1
ATOM 857 C C . THR A 1 107 ? 13.490 1.717 -9.191 1.00 66.56 107 THR A C 1
ATOM 859 O O . THR A 1 107 ? 13.311 0.601 -9.670 1.00 66.56 107 THR A O 1
ATOM 862 N N . TYR A 1 108 ? 14.709 2.239 -9.029 1.00 62.62 108 TYR A N 1
ATOM 863 C CA . TYR A 1 108 ? 15.938 1.513 -9.346 1.00 62.62 108 TYR A CA 1
ATOM 864 C C . TYR A 1 108 ? 16.074 0.239 -8.518 1.00 62.62 108 TYR A C 1
ATOM 866 O O . TYR A 1 108 ? 16.265 -0.838 -9.072 1.00 62.62 108 TYR A O 1
ATOM 874 N N . TYR A 1 109 ? 15.920 0.351 -7.194 1.00 59.91 109 TYR A N 1
ATOM 875 C CA . TYR A 1 109 ? 15.986 -0.799 -6.297 1.00 59.91 109 TYR A CA 1
ATOM 876 C C . TYR A 1 109 ? 14.919 -1.836 -6.625 1.00 59.91 109 TYR A C 1
ATOM 878 O O . TYR A 1 109 ? 15.212 -3.024 -6.582 1.00 59.91 109 TYR A O 1
ATOM 886 N N . PHE A 1 110 ? 13.707 -1.414 -6.980 1.00 62.34 110 PHE A N 1
ATOM 887 C CA . PHE A 1 110 ? 12.647 -2.314 -7.415 1.00 62.34 110 PHE A CA 1
ATOM 888 C C . PHE A 1 110 ? 13.026 -3.042 -8.706 1.00 62.34 110 PHE A C 1
ATOM 890 O O . PHE A 1 110 ? 13.025 -4.266 -8.713 1.00 62.34 110 PHE A O 1
ATOM 897 N N . LEU A 1 111 ? 13.420 -2.323 -9.762 1.00 62.16 111 LEU A N 1
ATOM 898 C CA . LEU A 1 111 ? 13.785 -2.931 -11.047 1.00 62.16 111 LEU A CA 1
ATOM 899 C C . LEU A 1 111 ? 15.008 -3.855 -10.937 1.00 62.16 111 LEU A C 1
ATOM 901 O O . LEU A 1 111 ? 15.029 -4.946 -11.503 1.00 62.16 111 LEU A O 1
ATOM 905 N N . TRP A 1 112 ? 15.984 -3.468 -10.119 1.00 58.97 112 TRP A N 1
ATOM 906 C CA . TRP A 1 112 ? 17.095 -4.331 -9.732 1.00 58.97 112 TRP A CA 1
ATOM 907 C C 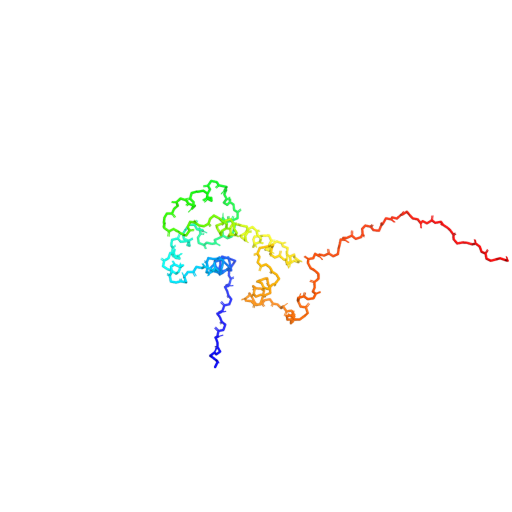. TRP A 1 112 ? 16.617 -5.577 -8.967 1.00 58.97 112 TRP A C 1
ATOM 909 O O . TRP A 1 112 ? 17.040 -6.690 -9.266 1.00 58.97 112 TRP A O 1
ATOM 919 N N . SER A 1 113 ? 15.689 -5.412 -8.019 1.00 52.44 113 SER A N 1
ATOM 920 C CA . SER A 1 113 ? 15.143 -6.511 -7.208 1.00 52.44 113 SER A CA 1
ATOM 921 C C . SER A 1 113 ? 14.256 -7.468 -8.004 1.00 52.44 113 SER A C 1
ATOM 923 O O . SER A 1 113 ? 14.128 -8.628 -7.620 1.00 52.44 113 SER A O 1
ATOM 925 N N . VAL A 1 114 ? 13.633 -7.014 -9.098 1.00 50.50 114 VAL A N 1
ATOM 926 C CA . VAL A 1 114 ? 12.791 -7.858 -9.959 1.00 50.50 114 VAL A CA 1
ATOM 927 C C . VAL A 1 114 ? 13.583 -8.588 -11.049 1.00 50.50 114 VAL A C 1
ATOM 929 O O . VAL A 1 114 ? 13.013 -9.437 -11.727 1.00 50.50 114 VAL A O 1
ATOM 932 N N . GLY A 1 115 ? 14.888 -8.319 -11.174 1.00 49.28 115 GLY A N 1
ATOM 933 C CA . GLY A 1 115 ? 15.766 -8.954 -12.160 1.00 49.28 115 GLY A CA 1
ATOM 934 C C . GLY A 1 115 ? 15.705 -8.327 -13.555 1.00 49.28 115 GLY A C 1
ATOM 935 O O . GLY A 1 115 ? 16.200 -8.928 -14.509 1.00 49.28 115 GLY A O 1
ATOM 936 N N . GLU A 1 116 ? 15.122 -7.134 -13.684 1.00 57.19 116 GLU A N 1
ATOM 937 C CA . GLU A 1 116 ? 15.152 -6.373 -14.931 1.00 57.19 116 GLU A CA 1
ATOM 938 C C . GLU A 1 116 ? 16.564 -5.849 -15.207 1.00 57.19 116 GLU A C 1
ATOM 940 O O . GLU A 1 116 ? 17.340 -5.547 -14.293 1.00 57.19 116 GLU A O 1
ATOM 945 N N . LYS A 1 117 ? 16.913 -5.710 -16.491 1.00 51.72 117 LYS A N 1
ATOM 946 C CA . LYS A 1 117 ? 18.188 -5.098 -16.885 1.00 51.72 117 LYS A CA 1
ATOM 947 C C . LYS A 1 117 ? 18.135 -3.597 -16.603 1.00 51.72 117 LYS A C 1
ATOM 949 O O . LYS A 1 117 ? 17.701 -2.808 -17.439 1.00 51.72 117 LYS A O 1
ATOM 954 N N . VAL A 1 118 ? 18.607 -3.206 -15.426 1.00 59.84 118 VAL A N 1
ATOM 955 C CA . VAL A 1 118 ? 18.839 -1.803 -15.077 1.00 59.84 118 VAL A CA 1
ATOM 956 C C . VAL A 1 118 ? 20.279 -1.390 -15.395 1.00 59.84 118 VAL A C 1
ATOM 958 O O . VAL A 1 118 ? 21.208 -2.129 -15.062 1.00 59.84 118 VAL A O 1
ATOM 961 N N . PRO A 1 119 ? 20.486 -0.228 -16.045 1.00 64.56 119 PRO A N 1
ATOM 962 C CA . PRO A 1 119 ? 21.815 0.350 -16.226 1.00 64.56 119 PRO A CA 1
ATOM 963 C C . PRO A 1 119 ? 22.420 0.760 -14.872 1.00 64.56 119 PRO A C 1
ATOM 965 O O . PRO A 1 119 ? 21.679 0.863 -13.897 1.00 64.56 119 PRO A O 1
ATOM 968 N N . PRO A 1 120 ? 23.737 1.008 -14.779 1.00 73.56 120 PRO A N 1
ATOM 969 C CA . PRO A 1 120 ? 24.381 1.469 -13.549 1.00 73.56 120 PRO A CA 1
ATOM 970 C C . PRO A 1 120 ? 23.718 2.720 -12.950 1.00 73.56 120 PRO A C 1
ATOM 972 O O . PRO A 1 120 ? 23.193 3.568 -13.672 1.00 73.56 120 PRO A O 1
ATOM 975 N N . TRP A 1 121 ? 23.771 2.850 -11.620 1.00 56.12 121 TRP A N 1
ATOM 976 C CA . TRP A 1 121 ? 23.103 3.924 -10.873 1.00 56.12 121 TRP A CA 1
ATOM 977 C C . TRP A 1 121 ? 23.411 5.331 -11.407 1.00 56.12 121 TRP A C 1
ATOM 979 O O . TRP A 1 121 ? 22.488 6.123 -11.577 1.00 56.12 121 TRP A O 1
ATOM 989 N N . ASP A 1 122 ? 24.671 5.613 -11.747 1.00 67.06 122 ASP A N 1
ATOM 990 C CA . ASP A 1 122 ? 25.102 6.930 -12.239 1.00 67.06 122 ASP A CA 1
ATOM 991 C C . ASP A 1 122 ? 24.417 7.318 -13.564 1.00 67.06 122 ASP A C 1
ATOM 993 O O . ASP A 1 122 ? 24.063 8.479 -13.795 1.00 67.06 122 ASP A O 1
ATOM 997 N N . GLU A 1 123 ? 24.161 6.328 -14.422 1.00 64.75 123 GLU A N 1
ATOM 998 C CA . GLU A 1 123 ? 23.412 6.493 -15.668 1.00 64.75 123 GLU A CA 1
ATOM 999 C C . GLU A 1 123 ? 21.912 6.638 -15.384 1.00 64.75 123 GLU A C 1
ATOM 1001 O O . GLU A 1 123 ? 21.230 7.468 -15.986 1.00 64.75 123 GLU A O 1
ATOM 1006 N N . TRP A 1 124 ? 21.396 5.875 -14.419 1.00 64.38 124 TRP A N 1
ATOM 1007 C CA . TRP A 1 124 ? 19.989 5.895 -14.032 1.00 64.38 124 TRP A CA 1
ATOM 1008 C C . TRP A 1 124 ? 19.552 7.232 -13.421 1.00 64.38 124 TRP A C 1
ATOM 1010 O O . TRP A 1 124 ? 18.550 7.803 -13.859 1.00 64.38 124 TRP A O 1
ATOM 1020 N N . SER A 1 125 ? 20.308 7.764 -12.456 1.00 64.88 125 SER A N 1
ATOM 1021 C CA . SER A 1 125 ? 19.993 9.024 -11.764 1.00 64.88 125 SER A CA 1
ATOM 1022 C C . SER A 1 125 ? 20.091 10.253 -12.668 1.00 64.88 125 SER A C 1
ATOM 1024 O O . SER A 1 125 ? 19.484 11.282 -12.384 1.00 64.88 125 SER A O 1
ATOM 1026 N N . SER A 1 126 ? 20.835 10.141 -13.769 1.00 64.75 126 SER A N 1
ATOM 1027 C CA . SER A 1 126 ? 21.034 11.220 -14.740 1.00 64.75 126 SER A CA 1
ATOM 1028 C C . SER A 1 126 ? 19.902 11.315 -15.773 1.00 64.75 126 SER A C 1
ATOM 1030 O O . SER A 1 126 ? 19.821 12.293 -16.521 1.00 64.75 126 SER A O 1
ATOM 1032 N N . ARG A 1 127 ? 18.996 10.326 -15.838 1.00 62.19 127 ARG A N 1
ATOM 1033 C CA . ARG A 1 127 ? 17.874 10.334 -16.789 1.00 62.19 127 ARG A CA 1
ATOM 1034 C C . ARG A 1 127 ? 16.775 11.282 -16.308 1.00 62.19 127 ARG A C 1
ATOM 1036 O O . ARG A 1 127 ? 16.348 11.194 -15.155 1.00 62.19 127 ARG A O 1
ATOM 1043 N N . PRO A 1 128 ? 16.201 12.118 -17.187 1.00 55.81 128 PRO A N 1
ATOM 1044 C CA . PRO A 1 128 ? 15.157 13.046 -16.783 1.00 55.81 128 PRO A CA 1
ATOM 1045 C C . PRO A 1 128 ? 13.885 12.325 -16.315 1.00 55.81 128 PRO A C 1
ATOM 1047 O O . PRO A 1 128 ? 13.301 11.528 -17.053 1.00 55.81 128 PRO A O 1
ATOM 1050 N N . SER A 1 129 ? 13.465 12.658 -15.084 1.00 49.62 129 SER A N 1
ATOM 1051 C CA . SER A 1 129 ? 12.092 12.767 -14.539 1.00 49.62 129 SER A CA 1
ATOM 1052 C C . SER A 1 129 ? 10.888 12.330 -15.367 1.00 49.62 129 SER A C 1
ATOM 1054 O O . SER A 1 129 ? 9.934 11.680 -14.951 1.00 49.62 129 SER A O 1
ATOM 1056 N N . LYS A 1 130 ? 10.883 12.866 -16.570 1.00 41.34 130 LYS A N 1
ATOM 1057 C CA . LYS A 1 130 ? 9.756 12.985 -17.463 1.00 41.34 130 LYS A CA 1
ATOM 1058 C C . LYS A 1 130 ? 10.328 12.672 -18.838 1.00 41.34 130 LYS A C 1
ATOM 1060 O O . LYS A 1 130 ? 11.417 13.172 -19.137 1.00 41.34 130 LYS A O 1
ATOM 1065 N N . PRO A 1 131 ? 9.623 11.918 -19.698 1.00 35.78 131 PRO A N 1
ATOM 1066 C CA . PRO A 1 131 ? 9.962 11.970 -21.111 1.00 35.78 131 PRO A CA 1
ATOM 1067 C C . PRO A 1 131 ? 9.958 13.451 -21.526 1.00 35.78 131 PRO A C 1
ATOM 1069 O O . PRO A 1 131 ? 9.097 14.198 -21.031 1.00 35.78 131 PRO A O 1
ATOM 1072 N N . PRO A 1 132 ? 10.909 13.910 -22.365 1.00 34.31 132 PRO A N 1
ATOM 1073 C CA . PRO A 1 132 ? 10.839 15.264 -22.895 1.00 34.31 132 PRO A CA 1
ATOM 1074 C C . PRO A 1 132 ? 9.430 15.453 -23.445 1.00 34.31 132 PRO A C 1
ATOM 1076 O O . PRO A 1 132 ? 8.891 14.546 -24.090 1.00 34.31 132 PRO A O 1
ATOM 1079 N N . ALA A 1 133 ? 8.796 16.580 -23.099 1.00 36.91 133 ALA A N 1
ATOM 1080 C CA . ALA A 1 133 ? 7.478 16.903 -23.621 1.00 36.91 133 ALA A CA 1
ATOM 1081 C C . ALA A 1 133 ? 7.526 16.640 -25.123 1.00 36.91 133 ALA A C 1
ATOM 1083 O O . ALA A 1 133 ? 8.437 17.133 -25.786 1.00 36.91 133 ALA A O 1
ATOM 1084 N N . ARG A 1 134 ? 6.629 15.782 -25.629 1.00 35.97 134 ARG A N 1
ATOM 1085 C CA . ARG A 1 134 ? 6.582 15.456 -27.051 1.00 35.97 134 ARG A CA 1
ATOM 1086 C C . ARG A 1 134 ? 6.468 16.790 -27.770 1.00 35.97 134 ARG A C 1
ATOM 1088 O O . ARG A 1 134 ? 5.404 17.403 -27.715 1.00 35.97 134 ARG A O 1
ATOM 1095 N N . THR A 1 135 ? 7.565 17.261 -28.359 1.00 36.97 135 THR A N 1
ATOM 1096 C CA . THR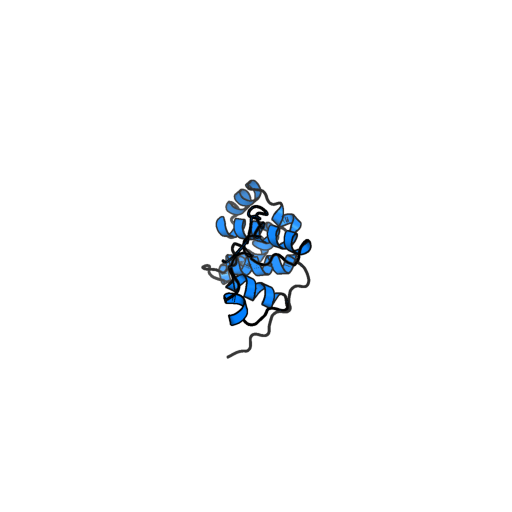 A 1 135 ? 7.568 18.469 -29.167 1.00 36.97 135 THR A CA 1
ATOM 1097 C C . THR A 1 135 ? 6.615 18.165 -30.302 1.00 36.97 135 THR A C 1
ATOM 1099 O O . THR A 1 135 ? 6.964 17.480 -31.260 1.00 36.97 135 THR A O 1
ATOM 1102 N N . THR A 1 136 ? 5.370 18.613 -30.179 1.00 36.53 136 THR A N 1
ATOM 1103 C CA . THR A 1 136 ? 4.541 18.836 -31.345 1.00 36.53 136 THR A CA 1
ATOM 1104 C C . THR A 1 136 ? 5.295 19.902 -32.114 1.00 36.53 136 THR A C 1
ATOM 1106 O O . THR A 1 136 ? 5.257 21.077 -31.748 1.00 36.53 136 THR A O 1
ATOM 1109 N N . ALA A 1 137 ? 6.080 19.472 -33.101 1.00 37.69 137 ALA A N 1
ATOM 1110 C CA . ALA A 1 137 ? 6.630 20.361 -34.098 1.00 37.69 137 ALA A CA 1
ATOM 1111 C C . ALA A 1 137 ? 5.440 21.155 -34.638 1.00 37.69 137 ALA A C 1
ATOM 1113 O O . ALA A 1 137 ? 4.558 20.592 -35.278 1.00 37.69 137 ALA A O 1
ATOM 1114 N N . ASN A 1 138 ? 5.359 22.431 -34.270 1.00 33.69 138 ASN A N 1
ATOM 1115 C CA . ASN A 1 138 ? 4.371 23.346 -34.807 1.00 33.69 138 ASN A CA 1
ATOM 1116 C C . ASN A 1 138 ? 4.774 23.598 -36.266 1.00 33.69 138 ASN A C 1
ATOM 1118 O O . ASN A 1 138 ? 5.799 24.251 -36.490 1.00 33.69 138 ASN A O 1
ATOM 1122 N N . PRO A 1 139 ? 4.041 23.092 -37.273 1.00 40.97 139 PRO A N 1
ATOM 1123 C CA . PRO A 1 139 ? 4.432 23.240 -38.661 1.00 40.97 139 PRO A CA 1
ATOM 1124 C C . PRO A 1 139 ? 3.919 24.587 -39.173 1.00 40.97 139 PRO A C 1
ATOM 1126 O O . PRO A 1 139 ? 3.132 24.650 -40.109 1.00 40.97 139 PRO A O 1
ATOM 1129 N N . ARG A 1 140 ? 4.316 25.690 -38.534 1.00 40.72 140 ARG A N 1
ATOM 1130 C CA . ARG A 1 140 ? 4.066 27.046 -39.037 1.00 40.72 140 ARG A CA 1
ATOM 1131 C C . ARG A 1 140 ? 5.228 27.960 -38.692 1.00 40.72 140 ARG A C 1
ATOM 1133 O O . ARG A 1 140 ? 5.184 28.689 -37.709 1.00 40.72 140 ARG A O 1
ATOM 1140 N N . LYS A 1 141 ? 6.251 27.899 -39.544 1.00 36.19 141 LYS A N 1
ATOM 1141 C CA . LYS A 1 141 ? 7.006 29.046 -40.081 1.00 36.19 141 LYS A CA 1
ATOM 1142 C C . LYS A 1 141 ? 7.870 28.546 -41.246 1.00 36.19 141 LYS A C 1
ATOM 1144 O O . LYS A 1 141 ? 9.072 28.353 -41.127 1.00 36.19 141 LYS A O 1
ATOM 1149 N N . SER A 1 142 ? 7.206 28.290 -42.372 1.00 37.44 142 SER A N 1
ATOM 1150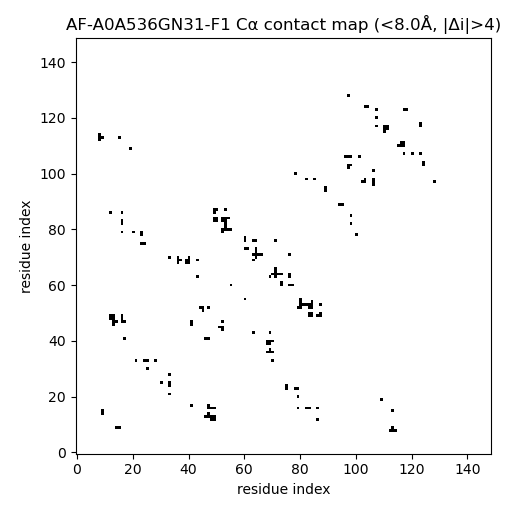 C CA . SER A 1 142 ? 7.831 28.261 -43.695 1.00 37.44 142 SER A CA 1
ATOM 1151 C C . SER A 1 142 ? 7.554 29.607 -44.355 1.00 37.44 142 SER A C 1
ATOM 1153 O O . SER A 1 142 ? 6.414 29.863 -44.726 1.00 37.44 142 SER A O 1
ATOM 1155 N N . SER A 1 143 ? 8.577 30.458 -44.433 1.00 36.78 143 SER A N 1
ATOM 1156 C CA . SER A 1 143 ? 8.733 31.546 -45.412 1.00 36.78 143 SER A CA 1
ATOM 1157 C C . SER A 1 143 ? 9.924 32.406 -44.986 1.00 36.78 143 SER A C 1
ATOM 1159 O O . SER A 1 143 ? 9.989 32.811 -43.833 1.00 36.78 143 SER A O 1
ATOM 1161 N N . ALA A 1 144 ? 10.872 32.808 -45.815 1.00 39.94 144 ALA A N 1
ATOM 1162 C CA . ALA A 1 144 ? 11.405 32.293 -47.060 1.00 39.94 144 ALA A CA 1
ATOM 1163 C C . ALA A 1 144 ? 12.821 32.890 -47.124 1.00 39.94 144 ALA A C 1
ATOM 1165 O O . ALA A 1 144 ? 13.026 34.049 -46.768 1.00 39.94 144 ALA A O 1
ATOM 1166 N N . LYS A 1 145 ? 13.805 32.106 -47.555 1.00 41.97 145 LYS A N 1
ATOM 1167 C CA . LYS A 1 145 ? 15.151 32.591 -47.880 1.00 41.97 145 LYS A CA 1
ATOM 1168 C C . LYS A 1 145 ? 15.132 33.145 -49.305 1.00 41.97 145 LYS A C 1
ATOM 1170 O O . LYS A 1 145 ? 14.668 32.432 -50.188 1.00 41.97 145 LYS A O 1
ATOM 1175 N N . ARG A 1 146 ? 15.677 34.346 -49.521 1.00 38.41 146 ARG A N 1
ATOM 1176 C CA . ARG A 1 146 ? 16.344 34.867 -50.745 1.00 38.41 146 ARG A CA 1
ATOM 1177 C C . ARG A 1 146 ? 16.675 36.343 -50.477 1.00 38.41 146 ARG A C 1
ATOM 1179 O O . ARG A 1 146 ? 15.880 37.005 -49.834 1.00 38.41 146 ARG A O 1
ATOM 1186 N N . ALA A 1 147 ? 17.766 36.949 -50.918 1.00 40.59 147 ALA A N 1
ATOM 1187 C CA . ALA A 1 147 ? 19.047 36.536 -51.479 1.00 40.59 147 ALA A CA 1
ATOM 1188 C C . ALA A 1 147 ? 19.953 37.786 -51.380 1.00 40.59 147 ALA A C 1
ATOM 1190 O O . ALA A 1 147 ? 19.447 38.902 -51.293 1.00 40.59 147 ALA A O 1
ATOM 1191 N N . ARG A 1 148 ? 21.273 37.593 -51.376 1.00 38.28 148 ARG A N 1
ATOM 1192 C CA . ARG A 1 148 ? 22.264 38.666 -51.532 1.00 38.28 148 ARG A CA 1
ATOM 1193 C C . ARG A 1 148 ? 22.156 39.307 -52.922 1.00 38.28 148 ARG A C 1
ATOM 1195 O O . ARG A 1 148 ? 22.013 38.566 -53.894 1.00 38.28 148 ARG A O 1
ATOM 1202 N N . ALA A 1 149 ? 22.356 40.619 -52.983 1.00 45.41 149 ALA A N 1
ATOM 1203 C CA . ALA A 1 149 ? 23.180 41.317 -53.969 1.00 45.41 149 ALA A CA 1
ATOM 1204 C C . ALA A 1 149 ? 23.743 42.560 -53.271 1.00 45.41 149 ALA A C 1
ATOM 1206 O O . ALA A 1 149 ? 22.946 43.218 -52.564 1.00 45.41 149 ALA A O 1
#

Nearest PDB structures (foldseek):
  2ofk-assembly1_A  TM=9.045E-01  e=4.627E-05  Salmonella enterica subsp. enterica serovar Typhi
  4ai4-assembly1_A  TM=8.312E-01  e=1.246E-04  Staphylococcus aureus subsp. aureus MSSA476
  4ai5-assembly3_C  TM=8.253E-01  e=1.312E-04  Staphylococcus aureus subsp. aureus MSSA476
  4aia-assembly4_D  TM=7.810E-01  e=1.617E-04  Staphylococcus aureus
  1p7m-assembly1_A  TM=8.212E-01  e=1.856E-02  Escherichia coli

Sequence (149 aa):
MDHHKQPKPPRQLAGYLESMTRVVFSSGLNWRVVEAKWPAIREAFLDFEPERVARMSASDIDRLAGDSRVIRNVPKIEATVLNAKEVVAIGKTPDRFRFRYLGDHGTYYFLWSVGEKVPPWDEWSSRPSKPPARTTANPRKSSAKRARA

Mean predicted aligned error: 14.52 Å

Foldseek 3Di:
DDPPDQDQADPDLQVLLLVVLLVLVPVVDDNVVCVQLVVVVCVLCVVSPLVSLLPDDPVSLVVQLPDPSHDNDSVSSVLSNLVSVVSVVCVVPVPDQDSPPCGLVNSQVSCVSNVHDDDDPVVSVPDDPDDPDPPPPPPPDDDDDDDDD

Secondary structure (DSSP, 8-state):
----PPPPPPSSHHHHHHHHHHHHHHTTS-HHHHHHHHHHHHHHTGGG-HHHHHT--HHHHHHHHH-TTS---HHHHHHHHHHHHHHHHHTT-TT----TTTHHHHHHHHHHHTT--PPPHHHHHTS-SSPPP----------------

Solvent-accessible surface area (backbone atoms only — not comparable to full-atom values): 9230 Å² total; per-residue (Å²): 131,83,80,76,72,77,75,79,53,62,94,46,72,26,50,49,47,45,53,54,41,51,52,60,60,42,62,96,44,62,56,68,61,52,60,74,27,38,68,49,40,36,59,74,40,60,66,27,34,31,71,62,34,40,64,59,47,72,68,53,51,54,51,48,47,68,35,80,65,39,80,62,45,58,72,57,54,52,50,43,33,50,51,17,42,50,54,53,48,41,80,76,47,84,86,76,90,69,53,90,88,50,45,74,68,46,40,48,52,47,40,52,54,65,70,48,94,66,72,59,66,77,64,54,76,68,52,73,98,53,79,76,75,79,75,72,77,72,93,77,84,89,81,82,92,84,79,92,130

pLDDT: mean 71.93, std 22.46, range [33.34, 97.69]

Radius of gyration: 21.56 Å; Cα contacts (8 Å, |Δi|>4): 114; chains: 1; bounding box: 45×56×69 Å